Protein AF-A0A965Z9R0-F1 (afdb_monomer_lite)

Foldseek 3Di:
DDDDFPVCVQQVDDDPNHFFFKKWWFADPVRDIDIAGRKHWPDADPVQQWTWIAGPVRDTDIDHNVRTQDMRRHGGDD

pLDDT: mean 85.92, std 10.26, range [47.75, 95.75]

Structure (mmCIF, N/CA/C/O backbone):
data_AF-A0A965Z9R0-F1
#
_entry.id   AF-A0A965Z9R0-F1
#
loop_
_atom_site.group_PDB
_atom_site.id
_atom_site.type_symbol
_atom_site.label_atom_id
_atom_site.label_alt_id
_atom_site.label_comp_id
_atom_site.label_asym_id
_atom_site.label_entity_id
_atom_site.label_seq_id
_atom_site.pdbx_PDB_ins_code
_atom_site.Cartn_x
_atom_site.Cartn_y
_atom_site.Cartn_z
_atom_site.occupancy
_atom_site.B_iso_or_equiv
_atom_site.auth_seq_id
_atom_site.auth_comp_id
_atom_site.auth_asym_id
_atom_site.auth_atom_id
_atom_site.pdbx_PDB_model_num
ATOM 1 N N . MET A 1 1 ? 15.547 -6.591 18.890 1.00 47.75 1 MET A N 1
ATOM 2 C CA . MET A 1 1 ? 14.800 -7.365 17.876 1.00 47.75 1 MET A CA 1
ATOM 3 C C . MET A 1 1 ? 14.053 -6.372 17.000 1.00 47.75 1 MET A C 1
ATOM 5 O O . MET A 1 1 ? 13.291 -5.585 17.542 1.00 47.75 1 MET A O 1
ATOM 9 N N . ILE A 1 2 ? 14.336 -6.328 15.697 1.00 50.66 2 ILE A N 1
ATOM 10 C CA . ILE A 1 2 ? 13.637 -5.444 14.752 1.00 50.66 2 ILE A CA 1
ATOM 11 C C . ILE A 1 2 ? 12.514 -6.271 14.123 1.00 50.66 2 ILE A C 1
ATOM 13 O O . ILE A 1 2 ? 12.792 -7.282 13.484 1.00 50.66 2 ILE A O 1
ATOM 17 N N . HIS A 1 3 ? 11.261 -5.874 14.336 1.00 59.84 3 HIS A N 1
ATOM 18 C CA . HIS A 1 3 ? 10.100 -6.507 13.713 1.00 59.84 3 HIS A CA 1
ATOM 19 C C . HIS A 1 3 ? 9.602 -5.623 12.568 1.00 59.84 3 HIS A C 1
ATOM 21 O O . HIS A 1 3 ? 9.160 -4.497 12.796 1.00 59.84 3 HIS A O 1
ATOM 27 N N . ILE A 1 4 ? 9.683 -6.127 11.337 1.00 62.84 4 ILE A N 1
ATOM 28 C CA . ILE A 1 4 ? 9.136 -5.464 10.150 1.00 62.84 4 ILE A CA 1
ATOM 29 C C . ILE A 1 4 ? 7.852 -6.199 9.772 1.00 62.84 4 ILE A C 1
ATOM 31 O O . ILE A 1 4 ? 7.877 -7.388 9.464 1.00 62.84 4 ILE A O 1
ATOM 35 N N . SER A 1 5 ? 6.724 -5.487 9.807 1.00 73.88 5 SER A N 1
ATOM 36 C CA . SER A 1 5 ? 5.430 -6.037 9.396 1.00 73.88 5 SER A CA 1
ATOM 37 C C . SER A 1 5 ? 5.462 -6.438 7.917 1.00 73.88 5 SER A C 1
ATOM 39 O O . SER A 1 5 ? 5.982 -5.691 7.083 1.00 73.88 5 SER A O 1
ATOM 41 N N . ARG A 1 6 ? 4.843 -7.578 7.573 1.00 78.19 6 ARG A N 1
ATOM 42 C CA . ARG A 1 6 ? 4.670 -8.031 6.177 1.00 78.19 6 ARG A CA 1
ATOM 43 C C . ARG A 1 6 ? 4.048 -6.959 5.279 1.00 78.19 6 ARG A C 1
ATO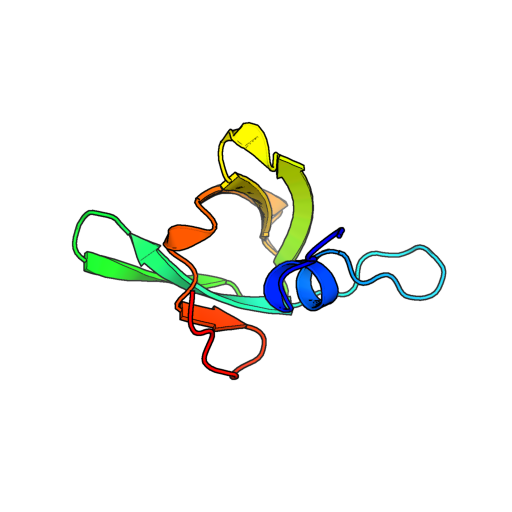M 45 O O . ARG A 1 6 ? 4.423 -6.865 4.117 1.00 78.19 6 ARG A O 1
ATOM 52 N N . ILE A 1 7 ? 3.177 -6.115 5.832 1.00 82.88 7 ILE A N 1
ATOM 53 C CA . ILE A 1 7 ? 2.567 -4.971 5.139 1.00 82.88 7 ILE A CA 1
ATOM 54 C C . ILE A 1 7 ? 3.648 -4.066 4.544 1.00 82.88 7 ILE A C 1
ATOM 56 O O . ILE A 1 7 ? 3.599 -3.707 3.371 1.00 82.88 7 ILE A O 1
ATOM 60 N N . MET A 1 8 ? 4.651 -3.722 5.354 1.00 84.81 8 MET A N 1
ATOM 61 C CA . MET A 1 8 ? 5.726 -2.822 4.943 1.00 84.81 8 MET A CA 1
ATOM 62 C C . MET A 1 8 ? 6.609 -3.468 3.879 1.00 84.81 8 MET A C 1
ATOM 64 O O . MET A 1 8 ? 6.970 -2.799 2.921 1.00 84.81 8 MET A O 1
ATOM 68 N N . LEU A 1 9 ? 6.875 -4.775 3.990 1.00 84.94 9 LEU A N 1
ATOM 69 C CA . LEU A 1 9 ? 7.646 -5.511 2.982 1.00 84.94 9 LEU A CA 1
ATOM 70 C C . LEU A 1 9 ? 6.974 -5.495 1.604 1.00 84.94 9 LEU A C 1
ATOM 72 O O . LEU A 1 9 ? 7.667 -5.423 0.593 1.00 84.94 9 LEU A O 1
ATOM 76 N N . VAL A 1 10 ? 5.639 -5.553 1.558 1.00 86.56 10 VAL A N 1
ATOM 77 C CA . VAL A 1 10 ? 4.882 -5.474 0.301 1.00 86.56 10 VAL A CA 1
ATOM 78 C C . VAL A 1 10 ? 4.882 -4.045 -0.238 1.00 86.56 10 VAL A C 1
ATOM 80 O O . VAL A 1 10 ? 5.215 -3.834 -1.400 1.00 86.56 10 VAL A O 1
ATOM 83 N N . MET A 1 11 ? 4.542 -3.059 0.596 1.00 89.31 11 MET A N 1
ATOM 84 C CA . MET A 1 11 ? 4.360 -1.679 0.133 1.00 89.31 11 MET A CA 1
ATOM 85 C C . MET A 1 11 ? 5.675 -0.958 -0.192 1.00 89.31 11 MET A C 1
ATOM 87 O O . MET A 1 11 ? 5.693 -0.096 -1.065 1.00 89.31 11 MET A O 1
ATOM 91 N N . GLU A 1 12 ? 6.772 -1.272 0.504 1.00 91.19 12 GLU A N 1
ATOM 92 C CA . GLU A 1 12 ? 8.096 -0.672 0.259 1.00 91.19 12 GLU A CA 1
ATOM 93 C C . GLU A 1 12 ? 8.894 -1.414 -0.823 1.00 91.19 12 GLU A C 1
ATOM 95 O O . GLU A 1 12 ? 10.030 -1.033 -1.124 1.00 91.19 12 GLU A O 1
ATOM 100 N N . ARG A 1 13 ? 8.317 -2.466 -1.424 1.00 91.00 13 ARG A N 1
ATOM 101 C CA . ARG A 1 13 ? 8.977 -3.273 -2.450 1.00 91.00 13 ARG A CA 1
ATOM 102 C C . ARG A 1 13 ? 9.372 -2.409 -3.648 1.00 91.00 13 ARG A C 1
ATOM 104 O O . ARG A 1 13 ? 8.576 -1.631 -4.176 1.00 91.00 13 ARG A O 1
ATOM 111 N N . LYS A 1 14 ? 10.610 -2.596 -4.108 1.00 93.44 14 LYS A N 1
ATOM 112 C CA . LYS A 1 14 ? 11.146 -1.974 -5.321 1.00 93.44 14 LYS A CA 1
ATOM 113 C C . LYS A 1 14 ? 11.736 -3.027 -6.250 1.00 93.44 14 LYS A C 1
ATOM 115 O O . LYS A 1 14 ? 12.403 -3.948 -5.789 1.00 93.44 14 LYS A O 1
ATOM 120 N N . GLU A 1 15 ? 11.539 -2.851 -7.548 1.00 93.06 15 GLU A N 1
ATOM 121 C CA . GLU A 1 15 ? 12.162 -3.639 -8.613 1.00 93.06 15 GLU A CA 1
ATOM 122 C C . GLU A 1 15 ? 12.967 -2.697 -9.506 1.00 93.06 15 GLU A C 1
ATOM 124 O O . GLU A 1 15 ? 12.471 -1.651 -9.917 1.00 93.06 15 GLU A O 1
ATOM 129 N N . ALA A 1 16 ? 14.245 -3.012 -9.742 1.00 93.19 16 ALA A N 1
ATOM 130 C CA . ALA A 1 16 ? 15.174 -2.132 -10.465 1.00 93.19 16 ALA A CA 1
ATOM 131 C C . ALA A 1 16 ? 15.192 -0.672 -9.941 1.00 93.19 16 ALA A C 1
ATOM 133 O O . ALA A 1 16 ? 15.346 0.284 -10.697 1.00 93.19 16 ALA A O 1
ATOM 134 N N . GLY A 1 17 ? 14.999 -0.491 -8.628 1.00 90.00 17 GLY A N 1
ATOM 135 C CA . GLY A 1 17 ? 14.940 0.823 -7.977 1.00 90.00 17 GLY A CA 1
ATOM 136 C C . GLY A 1 17 ? 13.597 1.552 -8.102 1.00 90.00 17 GLY A C 1
ATOM 137 O O . GLY A 1 17 ? 13.412 2.574 -7.439 1.00 90.00 17 GLY A O 1
ATOM 138 N N . GLN A 1 18 ? 12.648 1.020 -8.873 1.00 91.12 18 GLN A N 1
ATOM 139 C CA . GLN A 1 18 ? 11.309 1.581 -9.033 1.00 91.12 18 GLN A CA 1
ATOM 140 C C . GLN A 1 18 ? 10.326 0.969 -8.031 1.00 91.12 18 GLN A C 1
ATOM 142 O O . GLN A 1 18 ? 10.398 -0.234 -7.778 1.00 91.12 18 GLN A O 1
ATOM 147 N N . PRO A 1 19 ? 9.408 1.759 -7.446 1.00 93.31 19 PRO A N 1
ATOM 148 C CA . PRO A 1 19 ? 8.356 1.222 -6.591 1.00 93.31 19 PRO A CA 1
ATOM 149 C C . PRO A 1 19 ? 7.487 0.209 -7.335 1.00 93.31 19 PRO A C 1
ATOM 151 O O . PRO A 1 19 ? 7.046 0.474 -8.453 1.00 93.31 19 PRO A O 1
ATOM 154 N N . VAL A 1 20 ? 7.211 -0.924 -6.693 1.00 94.50 20 VAL A N 1
ATOM 155 C CA . VAL A 1 20 ? 6.265 -1.914 -7.211 1.00 94.50 20 VAL A CA 1
ATOM 156 C C . VAL A 1 20 ? 4.853 -1.491 -6.803 1.00 94.50 20 VAL A C 1
ATOM 158 O O . VAL A 1 20 ? 4.613 -1.284 -5.609 1.00 94.50 20 VAL A O 1
ATOM 161 N N . PRO A 1 21 ? 3.914 -1.345 -7.751 1.00 95.00 21 PRO A N 1
ATOM 162 C CA . PRO A 1 21 ? 2.540 -1.035 -7.403 1.00 95.00 21 PRO A CA 1
ATOM 163 C C . PRO A 1 21 ? 1.860 -2.166 -6.625 1.00 95.00 21 PRO A C 1
ATOM 165 O O . PRO A 1 21 ? 2.179 -3.342 -6.802 1.00 95.00 21 PRO A O 1
ATOM 168 N N . PHE A 1 22 ? 0.891 -1.807 -5.791 1.00 93.38 22 PHE A N 1
ATOM 169 C CA . PHE A 1 22 ? 0.080 -2.747 -5.027 1.00 93.38 22 PHE A CA 1
ATOM 170 C C . PHE A 1 22 ? -1.382 -2.311 -4.970 1.00 93.38 22 PHE A C 1
ATOM 172 O O . PHE A 1 22 ? -1.717 -1.128 -5.091 1.00 93.38 22 PHE A O 1
ATOM 179 N N . ASP A 1 23 ? -2.240 -3.289 -4.726 1.00 94.50 23 ASP A N 1
ATOM 180 C CA . ASP A 1 23 ? -3.651 -3.093 -4.441 1.00 94.50 23 ASP A CA 1
ATOM 181 C C . ASP A 1 23 ? -3.873 -3.170 -2.933 1.00 94.50 23 ASP A C 1
ATOM 183 O O . ASP A 1 23 ? -3.205 -3.934 -2.233 1.00 94.50 23 ASP A O 1
ATOM 187 N N . PHE A 1 24 ? -4.820 -2.396 -2.414 1.00 93.00 24 PHE A N 1
ATOM 188 C CA . PHE A 1 24 ? -5.201 -2.474 -1.011 1.00 93.00 24 PHE A CA 1
ATOM 189 C C . PHE A 1 24 ? -6.699 -2.271 -0.817 1.00 93.00 24 PHE A C 1
ATOM 191 O O . PHE A 1 24 ? -7.352 -1.559 -1.585 1.00 93.00 24 PHE A O 1
ATOM 198 N N . LYS A 1 25 ? -7.212 -2.818 0.284 1.00 91.38 25 LYS A N 1
ATOM 199 C CA . LYS A 1 25 ? -8.481 -2.388 0.873 1.00 91.38 25 LYS A CA 1
ATOM 200 C C . LYS A 1 25 ? -8.236 -1.873 2.275 1.00 91.38 25 LYS A C 1
ATOM 202 O O . LYS A 1 25 ? -7.500 -2.483 3.053 1.00 91.38 25 LYS A O 1
ATOM 207 N N . ALA A 1 26 ? -8.845 -0.740 2.595 1.00 89.19 26 ALA A N 1
ATOM 208 C CA . ALA A 1 26 ? -8.773 -0.149 3.917 1.00 89.19 26 ALA A CA 1
ATOM 209 C C . ALA A 1 26 ? -10.156 0.244 4.418 1.00 89.19 26 ALA A C 1
ATOM 211 O O . ALA A 1 26 ? -11.024 0.625 3.636 1.00 89.19 26 ALA A O 1
ATOM 212 N N . V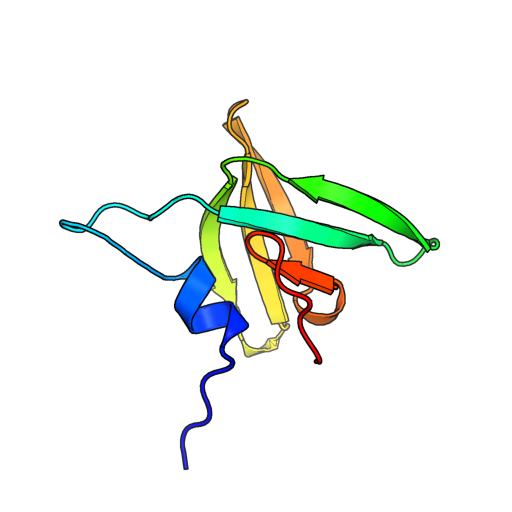AL A 1 27 ? -10.342 0.197 5.730 1.00 87.19 27 VAL A N 1
ATOM 213 C CA . VAL A 1 27 ? -11.537 0.711 6.392 1.00 87.19 27 VAL A CA 1
ATOM 214 C C . VAL A 1 27 ? -11.252 2.098 6.950 1.00 87.19 27 VAL A C 1
ATOM 216 O O . VAL A 1 27 ? -10.246 2.352 7.621 1.00 87.19 27 VAL A O 1
ATOM 219 N N . LYS A 1 28 ? -12.131 3.044 6.638 1.00 85.06 28 LYS A N 1
ATOM 220 C CA . LYS A 1 28 ? -12.126 4.372 7.244 1.00 85.06 28 LYS A CA 1
ATOM 221 C C . LYS A 1 28 ? -12.714 4.295 8.653 1.00 85.06 28 LYS A C 1
ATOM 223 O O . LYS A 1 28 ? -1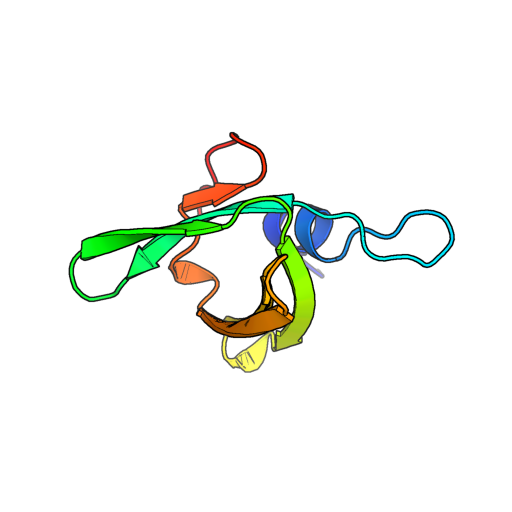3.458 3.385 8.996 1.00 85.06 28 LYS A O 1
ATOM 228 N N . LYS A 1 29 ? -12.469 5.323 9.468 1.00 83.38 29 LYS A N 1
ATOM 229 C CA . LYS A 1 29 ? -13.033 5.407 10.830 1.00 83.38 29 LYS A CA 1
ATOM 230 C C . LYS A 1 29 ? -14.568 5.360 10.876 1.00 83.38 29 LYS A C 1
ATOM 232 O O . LYS A 1 29 ? -15.119 4.981 11.898 1.00 83.38 29 LYS A O 1
ATOM 237 N N . ASN A 1 30 ? -15.244 5.755 9.797 1.00 85.69 30 ASN A N 1
ATOM 238 C CA . ASN A 1 30 ? -16.703 5.702 9.666 1.00 85.69 30 ASN A CA 1
ATOM 239 C C . ASN A 1 30 ? -17.226 4.335 9.173 1.00 85.69 30 ASN A C 1
ATOM 241 O O . ASN A 1 30 ? -18.409 4.229 8.870 1.00 85.69 30 ASN A O 1
ATOM 245 N N . GLY A 1 31 ? -16.367 3.317 9.043 1.00 82.69 31 GLY A N 1
ATOM 246 C CA . GLY A 1 31 ? -16.734 1.988 8.545 1.00 82.69 31 GLY A CA 1
ATOM 247 C C . GLY A 1 31 ? -16.786 1.867 7.019 1.00 82.69 31 GLY A C 1
ATOM 248 O O . GLY A 1 31 ? -16.990 0.773 6.504 1.00 82.69 31 GLY A O 1
ATOM 249 N N . GLU A 1 32 ? -16.573 2.956 6.276 1.00 88.75 32 GLU A N 1
ATOM 250 C CA . GLU A 1 32 ? -16.540 2.913 4.814 1.00 88.75 32 GLU A CA 1
ATOM 251 C C . GLU A 1 32 ? -15.277 2.197 4.323 1.00 88.75 32 GLU A C 1
ATOM 253 O O . GLU A 1 32 ? -14.161 2.511 4.753 1.00 88.75 32 GLU A O 1
ATOM 258 N N . ILE A 1 33 ? -15.448 1.274 3.380 1.00 89.06 33 ILE A N 1
ATOM 259 C CA . ILE A 1 33 ? -14.340 0.586 2.722 1.00 89.06 33 ILE A CA 1
ATOM 260 C C . ILE A 1 33 ? -13.856 1.438 1.550 1.00 89.06 33 ILE A C 1
ATOM 262 O O . ILE A 1 33 ? -14.636 1.865 0.702 1.00 89.06 33 ILE A O 1
ATOM 266 N N . ILE A 1 34 ? -12.550 1.678 1.502 1.00 89.81 34 ILE A N 1
ATOM 267 C CA . ILE A 1 34 ? -11.861 2.270 0.361 1.00 89.81 34 ILE A CA 1
ATOM 268 C C . ILE A 1 34 ? -10.940 1.230 -0.260 1.00 89.81 34 ILE A C 1
ATOM 270 O O . ILE A 1 34 ? -10.173 0.563 0.433 1.00 89.81 34 ILE A O 1
ATOM 274 N N . GLU A 1 35 ? -10.975 1.157 -1.583 1.00 92.56 35 GLU A N 1
ATOM 275 C CA . GLU A 1 35 ? -10.061 0.342 -2.370 1.00 92.56 35 GLU A CA 1
ATOM 276 C C . GLU A 1 35 ? -9.093 1.247 -3.133 1.00 92.56 35 GLU A C 1
ATOM 278 O O . GLU A 1 35 ? -9.478 2.283 -3.687 1.00 92.56 35 GLU A O 1
ATOM 283 N N . GLY A 1 36 ? -7.823 0.859 -3.157 1.00 92.44 36 GLY A N 1
ATOM 284 C CA . GLY A 1 36 ? -6.821 1.423 -4.049 1.00 92.44 36 GLY A CA 1
ATOM 285 C C . GLY A 1 36 ? -6.292 0.334 -4.963 1.00 92.44 36 GLY A C 1
ATOM 286 O O . GLY A 1 36 ? -5.935 -0.740 -4.488 1.00 92.44 36 GLY A O 1
ATOM 287 N N . LYS A 1 37 ? -6.255 0.611 -6.268 1.00 94.44 37 LYS A N 1
ATOM 288 C CA . LYS A 1 37 ? -5.700 -0.295 -7.276 1.00 94.44 37 LYS A CA 1
ATOM 289 C C . LYS A 1 37 ? -4.484 0.337 -7.930 1.00 94.44 37 LYS A C 1
ATOM 291 O O . LYS A 1 37 ? -4.524 1.527 -8.250 1.00 94.44 37 LYS A O 1
ATOM 296 N N . ASN A 1 38 ? -3.446 -0.462 -8.162 1.00 94.81 38 ASN A N 1
ATOM 297 C CA . ASN A 1 38 ? -2.193 -0.063 -8.798 1.00 94.81 38 ASN A CA 1
ATOM 298 C C . ASN A 1 38 ? -1.568 1.173 -8.116 1.00 94.81 38 ASN A C 1
ATOM 300 O O . ASN A 1 38 ? -1.142 2.136 -8.757 1.00 94.81 38 ASN A O 1
ATOM 304 N N . CYS A 1 39 ? -1.594 1.177 -6.784 1.00 94.88 39 CYS A N 1
ATOM 305 C CA . CYS A 1 39 ? -1.122 2.271 -5.951 1.00 94.88 39 CYS A CA 1
ATOM 306 C C . CYS A 1 39 ? 0.369 2.133 -5.638 1.00 94.88 39 CYS A C 1
ATOM 308 O O . CYS A 1 39 ? 0.901 1.032 -5.566 1.00 94.88 39 CYS A O 1
ATOM 310 N N . ILE A 1 40 ? 1.041 3.257 -5.392 1.00 95.56 40 ILE A N 1
ATOM 311 C CA . ILE A 1 40 ? 2.461 3.285 -5.018 1.00 95.56 40 ILE A CA 1
ATOM 312 C C . ILE A 1 40 ? 2.623 3.944 -3.650 1.00 95.56 40 ILE A C 1
ATOM 314 O O . ILE A 1 40 ? 2.060 5.013 -3.395 1.00 95.56 40 ILE A O 1
ATOM 318 N N . LEU A 1 41 ? 3.438 3.346 -2.780 1.00 94.38 41 LEU A N 1
ATOM 319 C CA . LEU A 1 41 ? 3.849 3.967 -1.525 1.00 94.38 41 LEU A CA 1
ATOM 320 C C . LEU A 1 41 ? 4.948 5.000 -1.803 1.00 94.38 41 LEU A C 1
ATOM 322 O O . LEU A 1 41 ? 6.009 4.671 -2.328 1.00 94.38 41 LEU A O 1
ATOM 326 N N . LEU A 1 42 ? 4.700 6.253 -1.426 1.00 93.56 42 LEU A N 1
ATOM 327 C CA . LEU A 1 42 ? 5.689 7.327 -1.526 1.00 93.56 42 LEU A CA 1
ATOM 328 C C . LEU A 1 42 ? 6.557 7.411 -0.271 1.00 93.56 42 LEU A C 1
ATOM 330 O O . LEU A 1 42 ? 7.766 7.606 -0.358 1.00 93.56 42 LEU A O 1
ATOM 334 N N . SER A 1 43 ? 5.933 7.298 0.902 1.00 91.38 43 SER A N 1
ATOM 335 C CA . SER A 1 43 ? 6.631 7.325 2.185 1.00 91.38 43 SER A CA 1
ATOM 336 C C . SER A 1 43 ? 5.808 6.682 3.294 1.00 91.38 43 SER A C 1
ATOM 338 O O . SER A 1 43 ? 4.573 6.698 3.273 1.00 91.38 43 SER A O 1
ATOM 340 N N . SER A 1 44 ? 6.514 6.147 4.284 1.00 90.00 44 SER A N 1
ATOM 341 C CA . SER A 1 44 ? 5.973 5.562 5.503 1.00 90.00 44 SER A CA 1
ATOM 342 C C . SER A 1 44 ? 6.539 6.298 6.720 1.00 90.00 44 SER A C 1
ATOM 344 O O . SER A 1 44 ? 7.709 6.668 6.767 1.00 90.00 44 SER A O 1
ATOM 346 N N . PHE A 1 45 ? 5.691 6.560 7.712 1.00 87.69 45 PHE A N 1
ATOM 347 C CA . PHE A 1 45 ? 6.077 7.172 8.983 1.00 87.69 45 PHE A CA 1
ATOM 348 C C . PHE A 1 45 ? 5.665 6.244 10.119 1.00 87.69 45 PHE A C 1
ATOM 350 O O . PHE A 1 45 ? 4.49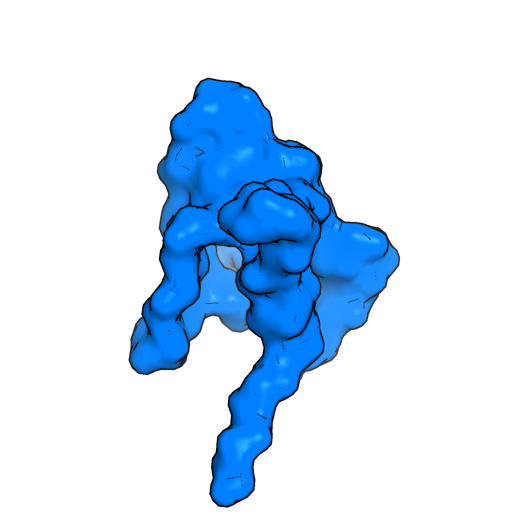1 6.182 10.489 1.00 87.69 45 PHE A O 1
ATOM 357 N N . ASN A 1 46 ? 6.643 5.534 10.682 1.00 80.25 46 ASN A N 1
ATOM 358 C CA . ASN A 1 46 ? 6.398 4.493 11.682 1.00 80.25 46 ASN A CA 1
ATOM 359 C C . ASN A 1 46 ? 5.843 5.037 13.004 1.00 80.25 46 ASN A C 1
ATOM 361 O O . ASN A 1 46 ? 4.959 4.411 13.579 1.00 80.25 46 ASN A O 1
ATOM 365 N N . GLN A 1 47 ? 6.292 6.216 13.451 1.00 80.81 47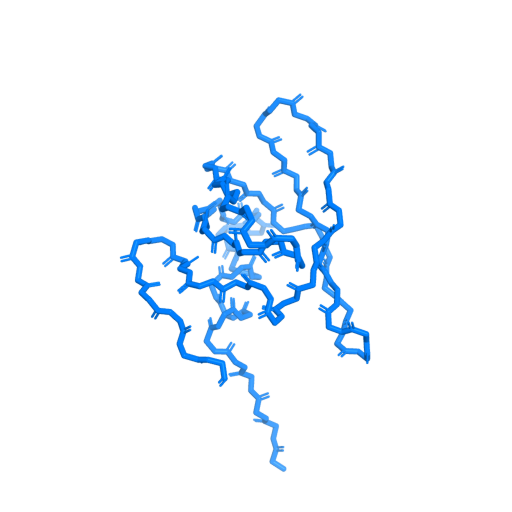 GLN A N 1
ATOM 366 C CA . GLN A 1 47 ? 5.866 6.800 14.730 1.00 80.81 47 GLN A CA 1
ATOM 367 C C . GLN A 1 47 ? 4.353 7.069 14.787 1.00 80.81 47 GLN A C 1
ATOM 369 O O . GLN A 1 47 ? 3.720 6.792 15.797 1.00 80.81 47 GLN A O 1
ATOM 374 N N . ASN A 1 48 ? 3.765 7.536 13.680 1.00 81.25 48 ASN A N 1
ATOM 375 C CA . ASN A 1 48 ? 2.326 7.821 13.582 1.00 81.25 48 ASN A CA 1
ATOM 376 C C . ASN A 1 48 ? 1.553 6.749 12.800 1.00 81.25 48 ASN A C 1
ATOM 378 O O . ASN A 1 48 ? 0.352 6.895 12.562 1.00 81.25 48 ASN A O 1
ATOM 382 N N . GLN A 1 49 ? 2.247 5.692 12.366 1.00 85.25 49 GLN A N 1
ATOM 383 C CA . GLN A 1 49 ? 1.732 4.648 11.482 1.00 85.25 49 GLN A CA 1
ATOM 384 C C . GLN A 1 49 ? 1.014 5.216 10.246 1.00 85.25 49 GLN A C 1
ATOM 386 O O . GLN A 1 49 ? -0.037 4.718 9.847 1.00 85.25 49 GLN A O 1
ATOM 391 N N . THR A 1 50 ? 1.544 6.292 9.657 1.00 90.31 50 THR A N 1
ATOM 392 C CA . THR A 1 50 ? 0.936 6.945 8.489 1.00 90.31 50 THR A CA 1
ATOM 393 C C . THR A 1 50 ? 1.683 6.616 7.210 1.00 90.31 50 THR A C 1
ATOM 395 O O . THR A 1 50 ? 2.908 6.528 7.209 1.00 90.31 50 THR A O 1
ATOM 398 N N . LEU A 1 51 ? 0.941 6.504 6.117 1.00 91.81 51 LEU A N 1
ATOM 399 C CA . LEU A 1 51 ? 1.423 6.155 4.788 1.00 91.81 51 LEU A CA 1
ATOM 400 C C . LEU A 1 51 ? 0.957 7.220 3.799 1.00 91.81 51 LEU A C 1
ATOM 402 O O . LEU A 1 51 ? -0.204 7.627 3.844 1.00 91.81 51 LEU A O 1
ATOM 406 N N . ASN A 1 52 ? 1.836 7.649 2.899 1.00 94.06 52 ASN A N 1
ATOM 407 C CA . ASN A 1 52 ? 1.457 8.471 1.753 1.00 94.06 52 ASN A CA 1
ATOM 408 C C . ASN A 1 52 ? 1.394 7.585 0.516 1.00 94.06 52 ASN A C 1
ATOM 410 O O . ASN A 1 52 ? 2.420 7.080 0.061 1.00 94.06 52 ASN A O 1
ATOM 414 N N . ILE A 1 53 ? 0.190 7.401 -0.017 1.00 94.06 53 ILE A N 1
ATOM 415 C CA . ILE A 1 53 ? -0.072 6.518 -1.150 1.00 94.06 53 ILE A CA 1
ATOM 416 C C . ILE A 1 53 ? -0.478 7.359 -2.357 1.00 94.06 53 ILE A C 1
ATOM 418 O O . ILE A 1 53 ? -1.367 8.209 -2.262 1.00 94.06 53 ILE A O 1
ATOM 422 N N . LYS A 1 54 ? 0.175 7.114 -3.492 1.00 95.75 54 LYS A N 1
ATOM 423 C CA . LYS A 1 54 ? -0.157 7.699 -4.789 1.00 95.75 54 LYS A CA 1
ATOM 424 C C . LYS A 1 54 ? -1.057 6.746 -5.571 1.00 95.75 54 LYS A C 1
ATOM 426 O O . LYS A 1 54 ? -0.714 5.582 -5.763 1.00 95.75 54 LYS A O 1
ATOM 431 N N . PHE A 1 55 ? -2.190 7.257 -6.032 1.00 94.25 55 PHE A N 1
ATOM 432 C CA . PHE A 1 55 ? -3.132 6.568 -6.908 1.00 94.25 55 PHE A CA 1
ATOM 433 C C . PHE A 1 55 ? -2.740 6.752 -8.387 1.00 94.25 55 PHE A C 1
ATOM 435 O O . PHE A 1 55 ? -2.048 7.723 -8.717 1.00 94.25 55 PHE A O 1
ATOM 442 N N . PRO A 1 56 ? -3.217 5.883 -9.301 1.00 92.88 56 PRO A N 1
ATOM 443 C CA . PRO A 1 56 ? -2.921 5.983 -10.736 1.00 92.88 56 PRO A CA 1
ATOM 444 C C . PRO A 1 56 ? -3.326 7.316 -11.371 1.00 92.88 56 PRO A C 1
ATOM 446 O O . PRO A 1 56 ? -2.651 7.811 -12.265 1.00 92.88 56 PRO A O 1
ATOM 449 N N . ASN A 1 57 ? -4.394 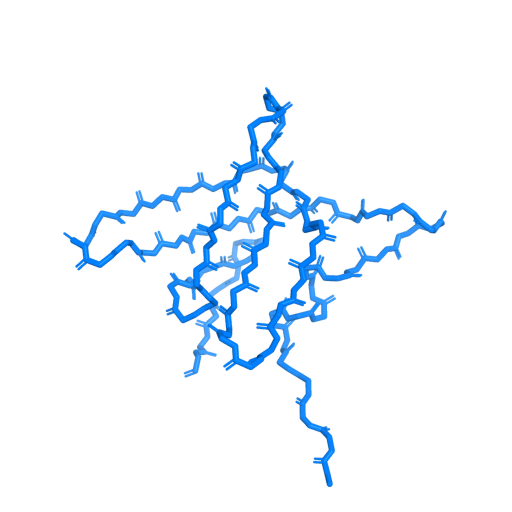7.938 -10.868 1.00 93.75 57 ASN A N 1
ATOM 450 C CA . ASN A 1 57 ? -4.864 9.254 -11.312 1.00 93.75 57 ASN A CA 1
ATOM 451 C C . ASN A 1 57 ? -3.988 10.426 -10.815 1.00 93.75 57 ASN A C 1
ATOM 453 O O . ASN A 1 57 ? -4.359 11.583 -10.980 1.00 93.75 57 ASN A O 1
ATOM 457 N N . GLY A 1 58 ? -2.859 10.143 -10.157 1.00 92.44 58 GLY A N 1
ATOM 458 C CA . GLY A 1 58 ? -1.957 11.141 -9.588 1.00 92.44 58 GLY A CA 1
ATOM 459 C C . GLY A 1 58 ? -2.366 11.655 -8.206 1.00 92.44 58 GLY A C 1
ATOM 460 O O . GLY A 1 58 ? -1.575 12.358 -7.577 1.00 92.44 58 GLY A O 1
ATOM 461 N N . GLN A 1 59 ? -3.544 11.285 -7.694 1.00 94.56 59 GLN A N 1
ATOM 462 C CA . GLN A 1 59 ? -3.990 11.699 -6.367 1.00 94.56 59 GLN A CA 1
ATOM 463 C C . GLN A 1 59 ? -3.094 11.089 -5.285 1.00 94.56 59 GLN A C 1
ATOM 465 O O . GLN A 1 59 ? -2.832 9.888 -5.282 1.00 94.56 59 GLN A O 1
ATOM 470 N N . ILE A 1 60 ? -2.674 11.905 -4.320 1.00 94.81 60 ILE A N 1
ATOM 471 C CA . ILE A 1 60 ? -1.946 11.441 -3.137 1.00 94.81 60 ILE A CA 1
ATOM 472 C C . ILE A 1 60 ? -2.902 11.464 -1.949 1.00 94.81 60 ILE A C 1
ATOM 474 O O . ILE A 1 60 ? -3.555 12.477 -1.692 1.00 94.81 60 ILE A O 1
ATOM 478 N N . ARG A 1 61 ? -2.997 10.349 -1.221 1.00 91.44 61 ARG A N 1
ATOM 479 C CA . ARG A 1 61 ? -3.773 10.266 0.021 1.00 91.44 61 ARG A CA 1
ATOM 480 C C . ARG A 1 61 ? -2.902 9.787 1.167 1.00 91.44 61 ARG A C 1
ATOM 482 O O . ARG A 1 61 ? -2.080 8.884 1.012 1.00 91.44 61 ARG A O 1
ATOM 489 N N . LYS A 1 62 ? -3.140 10.381 2.332 1.00 91.69 62 LYS A N 1
ATOM 490 C CA . LYS A 1 62 ? -2.562 9.943 3.595 1.00 91.69 62 LYS A CA 1
ATOM 491 C C . LYS A 1 62 ? -3.494 8.930 4.255 1.00 91.69 62 LYS A C 1
ATOM 493 O O . LYS A 1 62 ? -4.682 9.202 4.414 1.00 91.69 62 LYS A O 1
ATOM 498 N N . LEU A 1 63 ? -2.953 7.781 4.640 1.00 88.00 63 LEU A N 1
ATOM 499 C CA . LEU A 1 63 ? -3.681 6.677 5.267 1.00 88.00 63 LEU A CA 1
ATOM 500 C C . LEU A 1 63 ? -3.002 6.268 6.573 1.00 88.00 63 LEU A C 1
ATOM 502 O O . LEU A 1 63 ? -1.792 6.425 6.723 1.00 88.00 63 LEU A O 1
ATOM 506 N N . HIS A 1 64 ? -3.776 5.737 7.517 1.00 86.50 64 HIS A N 1
ATOM 507 C CA . HIS A 1 64 ? -3.230 5.074 8.700 1.00 86.50 64 HIS A CA 1
ATOM 508 C C . HIS A 1 64 ? -3.098 3.575 8.430 1.00 86.50 64 HIS A C 1
ATOM 510 O O . HIS A 1 64 ? -4.041 2.953 7.946 1.00 86.50 64 HIS A O 1
ATOM 516 N N . ARG A 1 65 ? -1.951 2.992 8.788 1.00 78.50 65 ARG A N 1
ATOM 517 C CA . ARG A 1 65 ? -1.638 1.574 8.568 1.00 78.50 65 ARG A CA 1
ATOM 518 C C . ARG A 1 65 ? -2.643 0.644 9.246 1.00 78.50 65 ARG A C 1
ATOM 520 O O . ARG A 1 65 ? -2.995 -0.365 8.658 1.00 78.50 65 ARG A O 1
ATOM 527 N N . ILE A 1 66 ? -3.145 1.022 10.426 1.00 76.94 66 ILE A N 1
ATOM 528 C CA . ILE A 1 66 ? -4.160 0.261 11.178 1.00 76.94 66 ILE A CA 1
ATOM 529 C C . ILE A 1 66 ? -5.497 0.107 10.429 1.00 76.94 66 ILE A C 1
ATOM 531 O O . ILE A 1 66 ? -6.327 -0.705 10.805 1.00 76.94 66 ILE A O 1
ATOM 535 N N . GLY A 1 67 ? -5.732 0.900 9.380 1.00 74.44 67 GLY A N 1
ATOM 536 C CA . GLY A 1 67 ? -6.926 0.766 8.551 1.00 74.44 67 GLY A CA 1
ATOM 537 C C . GLY A 1 67 ? -6.792 -0.265 7.431 1.00 74.44 67 GLY A C 1
ATOM 538 O O . GLY A 1 67 ? -7.796 -0.539 6.787 1.00 74.44 67 GLY A O 1
ATOM 539 N N . LEU A 1 68 ? -5.595 -0.796 7.147 1.00 78.56 68 LEU A N 1
ATOM 540 C CA . LEU A 1 68 ? -5.372 -1.732 6.038 1.00 78.56 68 LEU A CA 1
ATOM 541 C C . LEU A 1 68 ? -5.872 -3.131 6.399 1.00 78.56 68 LEU A C 1
ATOM 543 O O . LEU A 1 68 ? -5.381 -3.729 7.347 1.00 78.56 68 LEU A O 1
ATOM 547 N N . MET A 1 69 ? -6.805 -3.649 5.605 1.00 82.75 69 MET A N 1
ATOM 548 C CA . MET A 1 69 ? -7.406 -4.973 5.798 1.00 82.75 69 MET A CA 1
ATOM 549 C C . MET A 1 69 ? -6.885 -5.988 4.783 1.00 82.75 69 MET A C 1
ATOM 551 O O . MET A 1 69 ? -6.744 -7.162 5.099 1.00 82.75 69 MET A O 1
ATOM 555 N N . GLU A 1 70 ? -6.575 -5.535 3.567 1.00 82.00 70 GLU A N 1
ATOM 556 C CA . GLU A 1 70 ? -6.046 -6.383 2.501 1.00 82.00 70 GLU A CA 1
ATOM 557 C C . GLU A 1 70 ? -4.904 -5.685 1.757 1.00 82.00 70 GLU A C 1
ATOM 559 O O . GLU A 1 70 ? -4.941 -4.468 1.545 1.00 82.00 70 GLU A O 1
ATOM 564 N N . LEU A 1 71 ? -3.932 -6.478 1.302 1.00 86.25 71 LEU A N 1
ATOM 565 C CA . LEU A 1 71 ? -2.880 -6.084 0.365 1.00 86.25 71 LEU A CA 1
ATOM 566 C C . LEU A 1 71 ? -2.737 -7.139 -0.734 1.00 86.25 71 LEU A C 1
ATOM 568 O O . LEU A 1 71 ? -2.540 -8.314 -0.438 1.00 86.25 71 LEU A O 1
ATOM 572 N N . ASN A 1 72 ? -2.809 -6.727 -2.003 1.00 88.75 72 ASN A N 1
ATOM 573 C CA . ASN A 1 72 ? -2.736 -7.610 -3.177 1.00 88.75 72 ASN A CA 1
ATOM 574 C C . ASN A 1 72 ? -3.675 -8.833 -3.083 1.00 88.75 72 ASN A C 1
ATOM 576 O O . ASN A 1 72 ? -3.298 -9.947 -3.444 1.00 88.75 72 ASN A O 1
ATOM 580 N N . GLY A 1 73 ? -4.885 -8.631 -2.549 1.00 80.81 73 GLY A N 1
ATOM 581 C CA . GLY A 1 73 ? -5.885 -9.687 -2.355 1.00 80.81 73 GLY A CA 1
ATOM 582 C C . GLY A 1 73 ? -5.605 -10.645 -1.192 1.00 80.81 73 GLY A C 1
ATOM 583 O O . GLY A 1 73 ? -6.309 -11.640 -1.053 1.00 80.81 73 GLY A O 1
ATOM 584 N N . GLN A 1 74 ? -4.594 -10.375 -0.361 1.00 83.62 74 GLN A N 1
ATOM 585 C CA . GLN A 1 74 ? -4.324 -11.127 0.864 1.00 83.62 74 GLN A CA 1
ATOM 586 C C . GLN A 1 74 ? -4.796 -10.334 2.078 1.00 83.62 74 GLN A C 1
ATOM 588 O O . GLN A 1 74 ? -4.414 -9.173 2.240 1.00 83.62 74 GLN A O 1
ATOM 593 N N . GLU A 1 75 ? -5.590 -10.969 2.940 1.00 79.94 75 GLU A N 1
ATOM 594 C CA . GLU A 1 75 ? -5.958 -10.395 4.231 1.00 79.94 75 GLU A CA 1
ATOM 595 C C . GLU A 1 75 ? -4.724 -10.167 5.101 1.00 79.94 75 GLU A C 1
ATOM 597 O O . GLU A 1 75 ? -3.782 -10.965 5.156 1.00 79.94 75 GLU A O 1
ATOM 602 N N . VAL A 1 76 ? -4.748 -9.040 5.795 1.00 73.88 76 VAL A N 1
ATOM 603 C CA . VAL A 1 76 ? -3.675 -8.580 6.651 1.00 73.88 76 VAL A CA 1
ATOM 604 C C . VAL A 1 76 ? -4.203 -8.525 8.078 1.00 73.88 76 VAL A C 1
ATOM 606 O O . VAL A 1 76 ? -5.012 -7.667 8.419 1.00 73.88 76 VAL A O 1
ATOM 609 N N . PHE A 1 77 ? -3.700 -9.416 8.930 1.00 60.31 77 PHE A N 1
ATOM 610 C CA . PHE A 1 77 ? -3.922 -9.337 10.372 1.00 60.31 77 PHE A CA 1
ATOM 611 C C . PHE A 1 77 ? -2.943 -8.318 10.967 1.00 60.31 77 PHE A C 1
ATOM 613 O O . PHE A 1 77 ? -1.730 -8.428 10.756 1.00 60.31 77 PHE A O 1
ATOM 620 N N . ILE A 1 78 ? -3.479 -7.303 11.648 1.00 59.25 78 ILE A N 1
ATOM 621 C CA . ILE A 1 78 ? -2.717 -6.217 12.286 1.00 59.25 78 ILE A CA 1
ATOM 622 C C . ILE A 1 78 ? -2.389 -6.582 13.728 1.00 59.25 78 ILE A C 1
ATOM 624 O O . ILE A 1 78 ? -3.305 -7.075 14.422 1.00 59.25 78 ILE A O 1
#

Secondary structure (DSSP, 8-state):
-----HHHHHHT-EETTEEPPEEEEEE-TTS-EEEEEEEEEEEEETTTTEEEEE-TTS-EEEEEGGGEEEETTEE---

Sequence (78 aa):
MIHISRIMLVMERKEAGQPVPFDFKAVKKNGEIIEGKNCILLSSFNQNQTLNIKFPNGQIRKLHRIGLMELNGQEVFI

Radius of gyration: 12.04 Å; chains: 1; bounding box: 32×23×29 Å